Protein AF-A0A9J5ZU95-F1 (afdb_monomer_lite)

Structure (mmCIF, N/CA/C/O backbone):
data_AF-A0A9J5ZU95-F1
#
_entry.id   AF-A0A9J5ZU95-F1
#
loop_
_atom_site.group_PDB
_atom_site.id
_atom_site.type_symbol
_atom_site.label_atom_id
_atom_site.label_alt_id
_atom_site.label_comp_id
_atom_site.label_asym_id
_atom_site.label_entity_id
_atom_site.label_seq_id
_atom_site.pdbx_PDB_ins_code
_atom_site.Cartn_x
_atom_site.Cartn_y
_atom_site.Cartn_z
_atom_site.occupancy
_atom_site.B_iso_or_equiv
_atom_site.auth_seq_id
_atom_site.auth_comp_id
_atom_site.auth_asym_id
_atom_site.auth_atom_id
_atom_site.pdbx_PDB_model_num
ATOM 1 N N . MET A 1 1 ? 24.516 -16.813 -29.831 1.00 36.88 1 MET A N 1
ATOM 2 C CA . MET A 1 1 ? 24.827 -15.812 -28.792 1.00 36.88 1 MET A CA 1
ATOM 3 C C . MET A 1 1 ? 23.522 -15.118 -28.477 1.00 36.88 1 MET A C 1
ATOM 5 O O . MET A 1 1 ? 23.117 -14.248 -29.232 1.00 36.88 1 MET A O 1
ATOM 9 N N . ASP A 1 2 ? 22.827 -15.582 -27.444 1.00 42.56 2 ASP A N 1
ATOM 10 C CA . ASP A 1 2 ? 21.547 -15.016 -27.028 1.00 42.56 2 ASP A CA 1
ATOM 11 C C . ASP A 1 2 ? 21.821 -13.809 -26.135 1.00 42.56 2 ASP A C 1
ATOM 13 O O . ASP A 1 2 ? 22.173 -13.939 -24.960 1.00 42.56 2 ASP A O 1
ATOM 17 N N . THR A 1 3 ? 21.721 -12.614 -26.707 1.00 46.69 3 THR A N 1
ATOM 18 C CA . THR A 1 3 ? 21.679 -11.364 -25.953 1.00 46.69 3 THR A CA 1
ATOM 19 C C . THR A 1 3 ? 20.383 -11.354 -25.149 1.00 46.69 3 THR A C 1
ATOM 21 O O . THR A 1 3 ? 19.334 -10.925 -25.624 1.00 46.69 3 THR A O 1
ATOM 24 N N . LYS A 1 4 ? 20.442 -11.857 -23.910 1.00 53.28 4 LYS A N 1
ATOM 25 C CA . LYS A 1 4 ? 19.414 -11.590 -22.904 1.00 53.28 4 LYS A CA 1
ATOM 26 C C . LYS A 1 4 ? 19.377 -10.078 -22.702 1.00 53.28 4 LYS A C 1
ATOM 28 O O . LYS A 1 4 ? 20.230 -9.522 -22.016 1.00 53.28 4 LYS A O 1
ATOM 33 N N . HIS A 1 5 ? 18.421 -9.407 -23.335 1.00 51.12 5 HIS A N 1
ATOM 34 C CA . HIS A 1 5 ? 18.033 -8.072 -22.916 1.00 51.12 5 HIS A CA 1
ATOM 35 C C . HIS A 1 5 ? 17.565 -8.201 -21.467 1.00 51.12 5 HIS A C 1
ATOM 37 O O . HIS A 1 5 ? 16.480 -8.718 -21.216 1.00 51.12 5 HIS A O 1
ATOM 43 N N . SER A 1 6 ? 18.397 -7.783 -20.512 1.00 57.56 6 SER A N 1
ATOM 44 C CA . SER A 1 6 ? 17.943 -7.521 -19.150 1.00 57.56 6 SER A CA 1
ATOM 45 C C . SER A 1 6 ? 16.963 -6.358 -19.240 1.00 57.56 6 SER A C 1
ATOM 47 O O . SER A 1 6 ? 17.359 -5.193 -19.219 1.00 57.56 6 SER A O 1
ATOM 49 N N . THR A 1 7 ? 15.686 -6.662 -19.449 1.00 63.84 7 THR A N 1
ATOM 50 C CA . THR A 1 7 ? 14.619 -5.680 -19.317 1.00 63.84 7 THR A CA 1
ATOM 51 C C . THR A 1 7 ? 14.641 -5.219 -17.873 1.00 63.84 7 THR A C 1
ATOM 53 O O . THR A 1 7 ? 14.464 -6.019 -16.960 1.00 63.84 7 THR A O 1
ATOM 56 N N . SER A 1 8 ? 14.954 -3.943 -17.662 1.00 74.75 8 SER A N 1
ATOM 57 C CA . SER A 1 8 ? 14.885 -3.344 -16.336 1.00 74.75 8 SER A CA 1
ATOM 58 C C . SER A 1 8 ? 13.466 -3.516 -15.799 1.00 74.75 8 SER A C 1
ATOM 60 O O . SER A 1 8 ? 12.509 -3.176 -16.491 1.00 74.75 8 SER A O 1
ATOM 62 N N . ASN A 1 9 ? 13.333 -4.026 -14.577 1.00 80.75 9 ASN A N 1
ATOM 63 C CA . ASN A 1 9 ? 12.041 -4.208 -13.898 1.0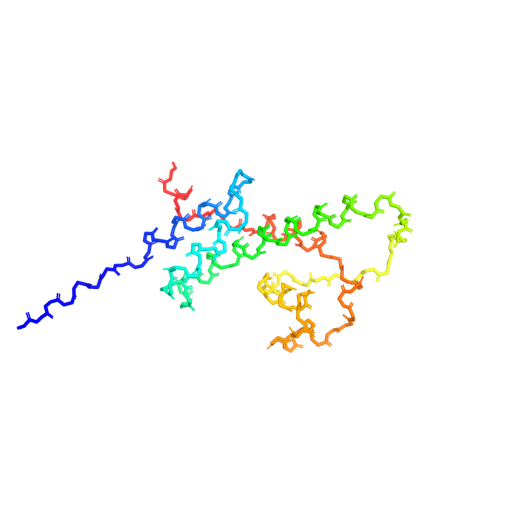0 80.75 9 ASN A CA 1
ATOM 64 C C . ASN A 1 9 ? 11.515 -2.893 -13.305 1.00 80.75 9 ASN A C 1
ATOM 66 O O . ASN A 1 9 ? 10.376 -2.793 -12.852 1.00 80.75 9 ASN A O 1
ATOM 70 N N . LEU A 1 10 ? 12.356 -1.860 -13.351 1.00 87.31 10 LEU A N 1
ATOM 71 C CA . LEU A 1 10 ? 12.118 -0.536 -12.807 1.00 87.31 10 LEU A CA 1
ATOM 72 C C . LEU A 1 10 ? 10.847 0.146 -13.349 1.00 87.31 10 LEU A C 1
ATOM 74 O O . LEU A 1 10 ? 10.121 0.714 -12.537 1.00 87.31 10 LEU A O 1
ATOM 78 N N . PRO A 1 11 ? 10.502 0.066 -14.654 1.00 89.44 11 PRO A N 1
ATOM 79 C CA . PRO A 1 11 ? 9.267 0.662 -15.156 1.00 89.44 11 PRO A CA 1
ATOM 80 C C . PRO A 1 11 ? 8.021 0.078 -14.485 1.00 89.44 11 PRO A C 1
ATOM 82 O O . PRO A 1 11 ? 7.115 0.826 -14.129 1.00 89.44 11 PRO A O 1
ATOM 85 N N . TRP A 1 12 ? 7.982 -1.239 -14.258 1.00 90.56 12 TRP A N 1
ATOM 86 C CA . TRP A 1 12 ? 6.851 -1.881 -13.587 1.00 90.56 12 TRP A CA 1
ATOM 87 C C . TRP A 1 12 ? 6.774 -1.524 -12.106 1.00 90.56 12 TRP A C 1
ATOM 89 O O . TRP A 1 12 ? 5.685 -1.240 -11.610 1.00 90.56 12 TRP A O 1
ATOM 99 N N . ILE A 1 13 ? 7.920 -1.470 -11.422 1.00 91.88 13 ILE A N 1
ATOM 100 C CA . ILE A 1 13 ? 8.006 -1.016 -10.028 1.00 91.88 13 ILE A CA 1
ATOM 101 C C . ILE A 1 13 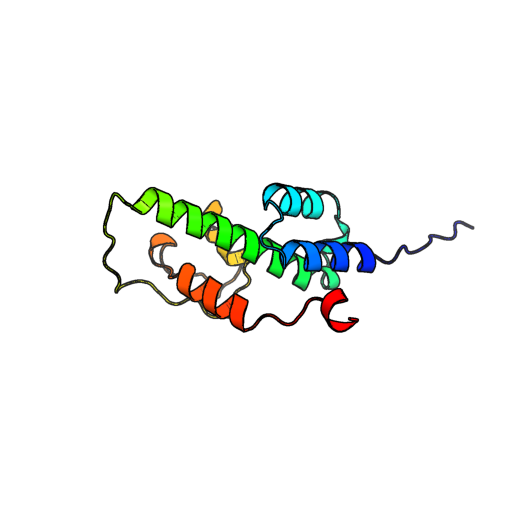? 7.422 0.397 -9.907 1.00 91.88 13 ILE A C 1
ATOM 103 O O . ILE A 1 13 ? 6.526 0.625 -9.101 1.00 91.88 13 ILE A O 1
ATOM 107 N N . TRP A 1 14 ? 7.834 1.323 -10.773 1.00 92.44 14 TRP A N 1
ATOM 108 C CA . TRP A 1 14 ? 7.344 2.703 -10.774 1.00 92.44 14 TRP A CA 1
ATOM 109 C C . TRP A 1 14 ? 5.851 2.829 -11.079 1.00 92.44 14 TRP A C 1
ATOM 111 O O . TRP A 1 14 ? 5.163 3.647 -10.460 1.00 92.44 14 TRP A O 1
ATOM 121 N N . VAL A 1 15 ? 5.341 2.024 -12.016 1.00 92.69 15 VAL A N 1
ATOM 122 C CA . VAL A 1 15 ? 3.904 1.955 -12.308 1.00 92.69 15 VAL A CA 1
ATOM 123 C C . VAL A 1 15 ? 3.145 1.499 -11.065 1.00 92.69 15 VAL A C 1
ATOM 125 O O . VAL A 1 15 ? 2.205 2.177 -10.656 1.00 92.69 15 VAL A O 1
ATOM 128 N N . ILE A 1 16 ? 3.571 0.407 -10.423 1.00 94.75 16 ILE A N 1
ATOM 129 C CA . ILE A 1 16 ? 2.911 -0.120 -9.222 1.00 94.75 16 ILE A CA 1
ATOM 130 C C . ILE A 1 16 ? 2.960 0.892 -8.078 1.00 94.75 16 ILE A C 1
ATOM 132 O O . ILE A 1 16 ? 1.921 1.160 -7.479 1.00 94.75 16 ILE A O 1
ATOM 136 N N . GLU A 1 17 ? 4.124 1.487 -7.796 1.00 94.31 17 GLU A N 1
ATOM 137 C CA . GLU A 1 17 ? 4.258 2.522 -6.765 1.00 94.31 17 GLU A CA 1
ATOM 138 C C . GLU A 1 17 ? 3.260 3.656 -6.997 1.00 94.31 17 GLU A C 1
ATOM 140 O O . GLU A 1 17 ? 2.520 4.041 -6.096 1.00 94.31 17 GLU A O 1
ATOM 145 N N . THR A 1 18 ? 3.210 4.170 -8.226 1.00 94.25 18 THR A N 1
ATOM 146 C CA . THR A 1 18 ? 2.358 5.305 -8.586 1.00 94.25 18 THR A CA 1
ATOM 147 C C . THR A 1 18 ? 0.883 4.959 -8.450 1.00 94.25 18 THR A C 1
ATOM 149 O O . THR A 1 18 ? 0.142 5.705 -7.809 1.00 94.25 18 THR A O 1
ATOM 152 N N . LEU A 1 19 ? 0.457 3.808 -8.975 1.00 95.12 19 LEU A N 1
ATOM 153 C CA . LEU A 1 19 ? -0.923 3.344 -8.843 1.00 95.12 19 LEU A CA 1
ATOM 154 C C . LEU A 1 19 ? -1.303 3.146 -7.373 1.00 95.12 19 LEU A C 1
ATOM 156 O O . LEU A 1 19 ? -2.381 3.564 -6.963 1.00 95.12 19 LEU A O 1
ATOM 160 N N . ALA A 1 20 ? -0.396 2.599 -6.562 1.00 94.88 20 ALA A N 1
ATOM 161 C CA . ALA A 1 20 ? -0.602 2.430 -5.129 1.00 94.88 20 ALA A CA 1
ATOM 162 C C . ALA A 1 20 ? -0.628 3.761 -4.353 1.00 94.88 20 ALA A C 1
ATOM 164 O O . ALA A 1 20 ? -1.142 3.812 -3.240 1.00 94.88 20 ALA A O 1
ATOM 165 N N . THR A 1 21 ? -0.127 4.873 -4.901 1.00 92.44 21 THR A N 1
ATOM 166 C CA . THR A 1 21 ? -0.354 6.186 -4.273 1.00 92.44 21 THR A CA 1
ATOM 167 C C . THR A 1 21 ? -1.745 6.756 -4.534 1.00 92.44 21 THR A C 1
ATOM 169 O O . THR A 1 21 ? -2.170 7.621 -3.766 1.00 92.44 21 THR A O 1
ATOM 172 N N . SER A 1 22 ? -2.453 6.273 -5.560 1.00 90.56 22 SER A N 1
ATOM 173 C CA . SER A 1 22 ? -3.778 6.760 -5.934 1.00 90.56 22 SER A CA 1
ATOM 174 C C . SER A 1 22 ? -4.885 6.070 -5.138 1.00 90.56 22 SER A C 1
ATOM 176 O O . SER A 1 22 ? -4.894 4.852 -4.947 1.00 90.56 22 SER A O 1
ATOM 178 N N . THR A 1 23 ? -5.862 6.860 -4.699 1.00 88.38 23 THR A N 1
ATOM 179 C CA . THR A 1 23 ? -7.072 6.354 -4.041 1.00 88.38 23 THR A CA 1
ATOM 180 C C . THR A 1 23 ? -8.124 5.855 -5.029 1.00 88.38 23 THR A C 1
ATOM 182 O O . THR A 1 23 ? -9.049 5.166 -4.616 1.00 88.38 23 THR A O 1
ATOM 185 N N . GLU A 1 24 ? -7.994 6.196 -6.314 1.00 91.19 24 GLU A N 1
ATOM 186 C CA . GLU A 1 24 ? -8.950 5.841 -7.375 1.00 91.19 24 GLU A CA 1
ATOM 187 C C . GLU A 1 24 ? -8.761 4.411 -7.890 1.00 91.19 24 GLU A C 1
ATOM 189 O O . GLU A 1 24 ? -9.643 3.856 -8.543 1.00 91.19 24 GLU A O 1
ATOM 194 N N . ILE A 1 25 ? -7.600 3.815 -7.615 1.00 93.62 25 ILE A N 1
ATOM 195 C CA . ILE A 1 25 ? -7.264 2.476 -8.077 1.00 93.62 25 ILE A CA 1
ATOM 196 C C . ILE A 1 25 ? -7.771 1.443 -7.075 1.00 93.62 25 ILE A C 1
ATOM 198 O O . ILE A 1 25 ? -7.465 1.508 -5.879 1.00 93.62 25 ILE A O 1
ATOM 202 N N . ASP A 1 26 ? -8.525 0.478 -7.597 1.00 93.56 26 ASP A N 1
ATOM 203 C CA . ASP A 1 26 ? -9.029 -0.652 -6.830 1.00 93.56 26 ASP A CA 1
ATOM 204 C C . ASP A 1 26 ? -7.884 -1.556 -6.346 1.00 93.56 26 ASP A C 1
ATOM 206 O O . ASP A 1 26 ? -6.919 -1.837 -7.067 1.00 93.56 26 ASP A O 1
ATOM 210 N N . THR A 1 27 ? -7.984 -2.026 -5.104 1.00 94.31 27 THR A N 1
ATOM 211 C CA . THR A 1 27 ? -6.931 -2.836 -4.487 1.00 94.31 27 THR A CA 1
ATOM 212 C C . THR A 1 27 ? -6.819 -4.230 -5.096 1.00 94.31 27 THR A C 1
ATOM 214 O O . THR A 1 27 ? -5.716 -4.776 -5.114 1.00 94.31 27 THR A O 1
ATOM 217 N N . SER A 1 28 ? -7.887 -4.792 -5.672 1.00 94.25 28 SER A N 1
ATOM 218 C CA . SER A 1 28 ? -7.822 -6.063 -6.399 1.00 94.25 28 SER A CA 1
ATOM 219 C C . SER A 1 28 ? -6.933 -5.940 -7.635 1.00 94.25 28 SER A C 1
ATOM 221 O O . SER A 1 28 ? -6.126 -6.832 -7.898 1.00 94.25 28 SER A O 1
ATOM 223 N N . LEU A 1 29 ? -7.014 -4.812 -8.351 1.00 95.38 29 LEU A N 1
ATOM 224 C CA . LEU A 1 29 ? -6.158 -4.540 -9.505 1.00 95.38 29 LEU A CA 1
ATOM 225 C C . LEU A 1 29 ? -4.686 -4.432 -9.091 1.00 95.38 29 LEU A C 1
ATOM 227 O O . LEU A 1 29 ? -3.822 -4.995 -9.763 1.00 95.38 29 LEU A O 1
ATOM 231 N N . LEU A 1 30 ? -4.393 -3.751 -7.977 1.00 94.81 30 LEU A N 1
ATOM 232 C CA . LEU A 1 30 ? -3.030 -3.665 -7.439 1.00 94.81 30 LEU A CA 1
ATOM 233 C C . LEU A 1 30 ? -2.484 -5.052 -7.076 1.00 94.81 30 LEU A C 1
ATOM 235 O O . LEU A 1 30 ? -1.360 -5.386 -7.447 1.00 94.81 30 LEU A O 1
ATOM 239 N N . ILE A 1 31 ? -3.285 -5.880 -6.400 1.00 92.88 31 ILE A N 1
ATOM 240 C CA . ILE A 1 31 ? -2.909 -7.252 -6.030 1.00 92.88 31 ILE A CA 1
ATOM 241 C C . ILE A 1 31 ? -2.641 -8.102 -7.279 1.00 92.88 31 ILE A C 1
ATOM 243 O O . ILE A 1 31 ? -1.649 -8.832 -7.330 1.00 92.88 31 ILE A O 1
ATOM 247 N N . ASP A 1 32 ? -3.498 -8.015 -8.296 1.00 93.81 32 ASP A N 1
ATOM 248 C CA . ASP A 1 32 ? -3.322 -8.759 -9.544 1.00 93.81 32 ASP A CA 1
ATOM 249 C C . ASP A 1 32 ? -2.075 -8.314 -10.308 1.00 93.81 32 ASP A C 1
ATOM 251 O O . ASP A 1 32 ? -1.364 -9.152 -10.869 1.00 93.81 32 ASP A O 1
ATOM 255 N N . LEU A 1 33 ? -1.767 -7.016 -10.296 1.00 92.50 33 LEU A N 1
ATOM 256 C CA . LEU A 1 33 ? -0.558 -6.481 -10.910 1.00 92.50 33 LEU A CA 1
ATOM 257 C C . LEU A 1 33 ? 0.702 -6.979 -10.192 1.00 92.50 33 LEU A C 1
ATOM 259 O O . LEU A 1 33 ? 1.657 -7.389 -10.852 1.00 92.50 33 LEU A O 1
ATOM 263 N N . VAL A 1 34 ? 0.676 -7.029 -8.857 1.00 91.19 34 VAL A N 1
ATOM 264 C CA . VAL A 1 34 ? 1.761 -7.602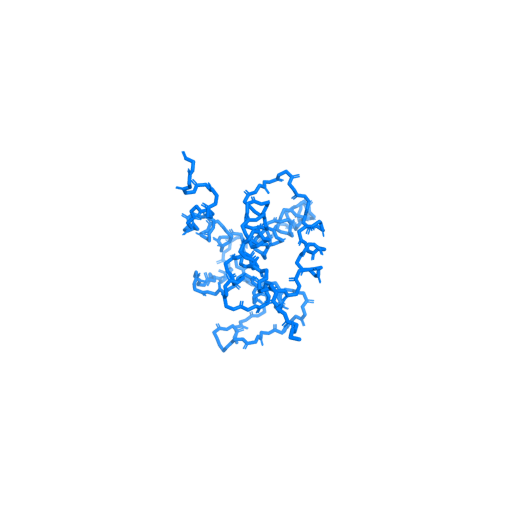 -8.048 1.00 91.19 34 VAL A CA 1
ATOM 265 C C . VAL A 1 34 ? 1.976 -9.077 -8.391 1.00 91.19 34 VAL A C 1
ATOM 267 O O . VAL A 1 34 ? 3.101 -9.489 -8.660 1.00 91.19 34 VAL A O 1
ATOM 270 N N . LYS A 1 35 ? 0.902 -9.871 -8.471 1.00 89.69 35 LYS A N 1
ATOM 271 C CA . LYS A 1 35 ? 0.976 -11.303 -8.823 1.00 89.69 35 LYS A CA 1
ATOM 272 C C . LYS A 1 35 ? 1.525 -11.553 -10.227 1.00 89.69 35 LYS A C 1
ATOM 274 O O . LYS A 1 35 ? 2.171 -12.571 -10.458 1.00 89.69 35 LYS A O 1
ATOM 279 N N . ARG A 1 36 ? 1.225 -10.661 -11.173 1.00 89.38 36 ARG A N 1
ATOM 280 C CA . ARG A 1 36 ? 1.652 -10.768 -12.578 1.00 89.38 36 ARG A CA 1
ATOM 281 C C . ARG A 1 36 ? 3.057 -10.234 -12.834 1.00 89.38 36 ARG A C 1
ATOM 283 O O . ARG A 1 36 ? 3.572 -10.462 -13.922 1.00 89.38 36 ARG A O 1
ATOM 290 N N . THR A 1 37 ? 3.652 -9.559 -11.855 1.00 87.44 37 THR A N 1
ATOM 291 C CA . THR A 1 37 ? 4.981 -8.955 -11.964 1.00 87.44 37 THR A CA 1
ATOM 292 C C . THR A 1 37 ? 5.911 -9.622 -10.948 1.00 87.44 37 THR A C 1
ATOM 294 O O . THR A 1 37 ? 6.225 -9.016 -9.923 1.00 87.44 37 THR A O 1
ATOM 297 N N . PRO A 1 38 ? 6.324 -10.888 -11.160 1.00 75.44 38 PRO A N 1
ATOM 298 C CA . PRO A 1 38 ? 7.180 -11.609 -10.211 1.00 75.44 38 PRO A CA 1
ATOM 299 C C . PRO A 1 38 ? 8.477 -10.857 -9.891 1.00 75.44 38 PRO A C 1
ATOM 301 O O . PRO A 1 38 ? 9.050 -11.018 -8.820 1.00 75.44 38 PRO A O 1
ATOM 304 N N . GLU A 1 39 ? 8.915 -9.985 -10.790 1.00 76.38 39 GLU A N 1
ATOM 305 C CA . GLU A 1 39 ? 10.111 -9.171 -10.672 1.00 76.38 39 GLU A CA 1
ATOM 306 C C . GLU A 1 39 ? 10.083 -8.174 -9.514 1.00 76.38 39 GLU A C 1
ATOM 308 O O . GLU A 1 39 ? 11.138 -7.712 -9.092 1.00 76.38 39 GLU A O 1
ATOM 313 N N . ILE A 1 40 ? 8.907 -7.857 -8.967 1.00 81.88 40 ILE A N 1
ATOM 314 C CA . ILE A 1 40 ? 8.816 -6.983 -7.797 1.00 81.88 40 ILE A CA 1
ATOM 315 C C . ILE A 1 40 ? 9.026 -7.730 -6.490 1.00 81.88 40 ILE A C 1
ATOM 317 O O . ILE A 1 40 ? 8.894 -7.095 -5.453 1.00 81.88 40 ILE A O 1
ATOM 321 N N . SER A 1 41 ? 9.276 -9.045 -6.484 1.00 81.44 41 SER A N 1
ATOM 322 C CA . SER A 1 41 ? 9.519 -9.801 -5.246 1.00 81.44 41 SER A CA 1
ATOM 323 C C . SER A 1 41 ? 10.900 -9.536 -4.644 1.00 81.44 41 SER A C 1
ATOM 325 O O . SER A 1 41 ? 11.156 -9.913 -3.503 1.00 81.44 41 SER A O 1
ATOM 327 N N . ASP A 1 42 ? 11.803 -8.923 -5.409 1.00 84.69 42 ASP A N 1
ATOM 328 C CA . ASP A 1 42 ? 13.159 -8.609 -4.977 1.00 84.69 42 ASP A CA 1
ATOM 329 C C . ASP A 1 42 ? 13.213 -7.414 -4.004 1.00 84.69 42 ASP A C 1
ATOM 331 O O . ASP A 1 42 ? 12.196 -6.861 -3.566 1.00 84.69 42 ASP A O 1
ATOM 335 N N . GLU A 1 43 ? 14.428 -7.022 -3.626 1.00 86.38 43 GLU A N 1
ATOM 336 C CA . GLU A 1 43 ? 14.648 -5.869 -2.753 1.00 86.38 43 GLU A CA 1
ATOM 337 C C . GLU A 1 43 ? 14.204 -4.552 -3.398 1.00 86.38 43 GLU A C 1
ATOM 339 O O . GLU A 1 43 ? 13.691 -3.669 -2.713 1.00 86.38 43 GLU A O 1
ATOM 344 N N . MET A 1 44 ? 14.358 -4.432 -4.719 1.00 85.56 44 MET A N 1
ATOM 345 C CA . MET A 1 44 ? 14.024 -3.223 -5.468 1.00 85.56 44 MET A CA 1
ATOM 346 C C . MET A 1 44 ? 12.515 -2.962 -5.441 1.00 85.56 44 MET A C 1
ATOM 348 O O . MET A 1 44 ? 12.080 -1.823 -5.293 1.00 85.56 44 MET A O 1
ATOM 352 N N . GLY A 1 45 ? 11.705 -4.019 -5.523 1.00 90.12 45 GLY A N 1
ATOM 353 C CA . GLY A 1 45 ? 10.250 -3.934 -5.442 1.00 90.12 45 GLY A CA 1
ATOM 354 C C . GLY A 1 45 ? 9.693 -3.768 -4.025 1.00 90.12 45 GLY A C 1
ATOM 355 O O . GLY A 1 45 ? 8.480 -3.609 -3.877 1.00 90.12 45 GLY A O 1
ATOM 356 N N . ARG A 1 46 ? 10.528 -3.784 -2.972 1.00 91.38 46 ARG A N 1
ATOM 357 C CA . ARG A 1 46 ? 10.059 -3.720 -1.574 1.00 91.38 46 ARG A CA 1
ATOM 358 C C . ARG A 1 46 ? 9.191 -2.491 -1.316 1.00 91.38 46 ARG A C 1
ATOM 360 O O . ARG A 1 46 ? 8.148 -2.611 -0.679 1.00 91.38 46 ARG A O 1
ATOM 367 N N . TYR A 1 47 ? 9.593 -1.326 -1.822 1.00 92.50 47 TYR A N 1
ATOM 368 C CA . TYR A 1 47 ? 8.833 -0.093 -1.615 1.00 92.50 47 TYR A CA 1
ATOM 369 C C . TYR A 1 47 ? 7.457 -0.139 -2.295 1.00 92.50 47 TYR A C 1
ATOM 371 O O . TYR A 1 47 ? 6.450 0.229 -1.691 1.00 92.50 47 TYR A O 1
ATOM 379 N N . ALA A 1 48 ? 7.386 -0.686 -3.510 1.00 94.25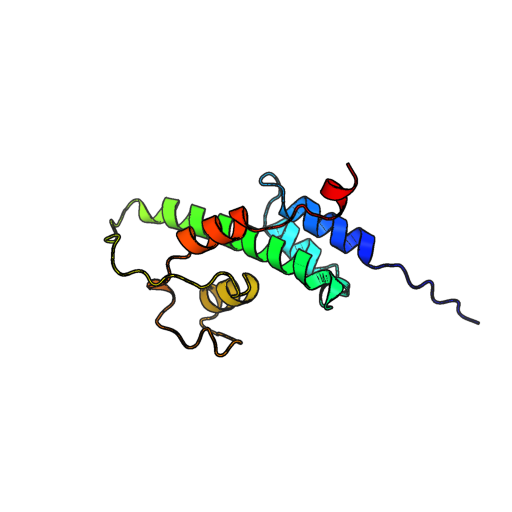 48 ALA A N 1
ATOM 380 C CA . ALA A 1 48 ? 6.126 -0.895 -4.214 1.00 94.25 48 ALA A CA 1
ATOM 381 C C . ALA A 1 48 ? 5.192 -1.847 -3.445 1.00 94.25 48 ALA A C 1
ATOM 383 O O . ALA A 1 48 ? 4.008 -1.547 -3.281 1.00 94.25 48 ALA A O 1
ATOM 384 N N . ARG A 1 49 ? 5.721 -2.960 -2.911 1.00 93.88 49 ARG A N 1
ATOM 385 C CA . ARG A 1 49 ? 4.944 -3.899 -2.080 1.00 93.88 49 ARG A CA 1
ATOM 386 C C . ARG A 1 49 ? 4.450 -3.260 -0.784 1.00 93.88 49 ARG A C 1
ATOM 388 O O . ARG A 1 49 ? 3.313 -3.510 -0.389 1.00 93.88 49 ARG A O 1
ATOM 395 N N . GLU A 1 50 ? 5.264 -2.414 -0.155 1.00 94.88 50 GLU A N 1
ATOM 396 C CA . GLU A 1 50 ? 4.877 -1.656 1.040 1.00 94.88 50 GLU A CA 1
ATOM 397 C C . GLU A 1 50 ? 3.695 -0.719 0.739 1.00 94.88 50 GLU A C 1
ATOM 399 O O . GLU A 1 50 ? 2.711 -0.724 1.477 1.00 94.88 50 GLU A O 1
ATOM 404 N N . LEU A 1 51 ? 3.742 0.026 -0.374 1.00 95.25 51 LEU A N 1
ATOM 405 C CA . LEU A 1 51 ? 2.652 0.916 -0.791 1.00 95.25 51 LEU A CA 1
ATOM 406 C C . LEU A 1 51 ? 1.363 0.156 -1.122 1.00 95.25 51 LEU A C 1
ATOM 408 O O . LEU A 1 51 ? 0.286 0.559 -0.681 1.00 95.25 51 LEU A O 1
ATOM 412 N N . VAL A 1 52 ? 1.459 -0.949 -1.870 1.00 95.62 52 VAL A N 1
ATOM 413 C CA . VAL A 1 52 ? 0.292 -1.790 -2.184 1.00 95.62 52 VAL A CA 1
ATOM 414 C C . VAL A 1 52 ? -0.313 -2.357 -0.903 1.00 95.62 52 VAL A C 1
ATOM 416 O O . VAL A 1 52 ? -1.524 -2.287 -0.712 1.00 95.62 52 VAL A O 1
ATOM 419 N N . SER A 1 53 ? 0.524 -2.858 0.004 1.00 95.12 53 SER A N 1
ATOM 420 C CA . SER A 1 53 ? 0.069 -3.403 1.283 1.00 95.12 53 SER A CA 1
ATOM 421 C C . SER A 1 53 ? -0.630 -2.340 2.133 1.00 95.12 53 SER A C 1
ATOM 423 O O . SER A 1 53 ? -1.690 -2.604 2.698 1.00 95.12 53 SER A O 1
ATOM 425 N N . LEU A 1 54 ? -0.098 -1.113 2.173 1.00 95.31 54 LEU A N 1
ATOM 426 C CA . LEU A 1 54 ? -0.752 -0.001 2.860 1.00 95.31 54 LEU A CA 1
ATOM 427 C C . LEU A 1 54 ? -2.128 0.316 2.256 1.00 95.31 54 LEU A C 1
ATOM 429 O O . LEU A 1 54 ? -3.084 0.494 3.006 1.00 95.31 54 LEU A O 1
ATOM 433 N N . ARG A 1 55 ? -2.263 0.332 0.923 1.00 95.38 55 ARG A N 1
ATOM 434 C CA . ARG A 1 55 ? -3.569 0.542 0.268 1.00 95.38 55 ARG A CA 1
ATOM 435 C C . ARG A 1 55 ? -4.579 -0.539 0.624 1.00 95.38 55 ARG A C 1
ATOM 437 O O . ARG A 1 55 ? -5.741 -0.228 0.867 1.00 95.38 55 ARG A O 1
ATOM 444 N N . VAL A 1 56 ? -4.150 -1.798 0.681 1.00 94.56 56 VAL A N 1
ATOM 445 C CA . VAL A 1 56 ? -5.025 -2.901 1.099 1.00 94.56 56 VAL A CA 1
ATOM 446 C C . VAL A 1 56 ? -5.469 -2.713 2.554 1.00 94.56 56 VAL A C 1
ATOM 448 O O . VAL A 1 56 ? -6.657 -2.847 2.836 1.00 94.56 56 VAL A O 1
ATOM 451 N N . LEU A 1 57 ? -4.561 -2.330 3.462 1.00 92.81 57 LEU A N 1
ATOM 452 C CA . LEU A 1 57 ? -4.905 -2.016 4.858 1.00 92.81 57 LEU A CA 1
ATOM 453 C C . LEU A 1 57 ? -5.915 -0.866 4.965 1.00 92.81 57 LEU A C 1
ATOM 455 O O . LEU A 1 57 ? -6.872 -0.964 5.730 1.00 92.81 57 LEU A O 1
ATOM 459 N N . GLU A 1 58 ? -5.735 0.201 4.184 1.00 92.44 58 GLU A N 1
ATOM 460 C CA . GLU A 1 58 ? -6.674 1.327 4.118 1.00 92.44 58 GLU A CA 1
ATOM 461 C C . GLU A 1 58 ? -8.078 0.866 3.702 1.00 92.44 58 GLU A C 1
ATOM 463 O O . GLU A 1 58 ? -9.059 1.225 4.353 1.00 92.44 58 GLU A O 1
ATOM 468 N N . THR A 1 59 ? -8.188 0.030 2.665 1.00 91.00 59 THR A N 1
ATOM 469 C CA . THR A 1 59 ? -9.481 -0.515 2.220 1.00 91.00 59 THR A CA 1
ATOM 470 C C . THR A 1 59 ? -10.131 -1.400 3.284 1.00 91.00 59 THR A C 1
ATOM 472 O O . THR A 1 59 ? -11.324 -1.247 3.550 1.00 91.00 59 THR A O 1
ATOM 475 N N . LEU A 1 60 ? -9.363 -2.288 3.925 1.00 86.56 60 LEU A N 1
ATOM 476 C CA . LEU A 1 60 ? -9.877 -3.163 4.985 1.00 86.56 60 LEU A CA 1
ATOM 477 C C . LEU A 1 60 ? -10.363 -2.361 6.199 1.00 86.56 60 LEU A C 1
ATOM 479 O O . LEU A 1 60 ? -11.435 -2.646 6.728 1.00 86.56 60 LEU A O 1
ATOM 483 N N . SER A 1 61 ? -9.624 -1.322 6.600 1.00 82.00 61 SER A N 1
ATOM 484 C CA . SER A 1 61 ? -9.991 -0.466 7.734 1.00 82.00 61 SER A CA 1
ATOM 485 C C . SER A 1 61 ? -11.276 0.328 7.471 1.00 82.00 61 SER A C 1
ATOM 487 O O . SER A 1 61 ? -12.136 0.415 8.347 1.00 82.00 61 SER A O 1
ATOM 489 N N . VAL A 1 62 ? -11.467 0.853 6.254 1.00 78.25 62 VAL A N 1
ATOM 490 C CA . VAL A 1 62 ? -12.727 1.517 5.868 1.00 78.25 62 VAL A CA 1
ATOM 491 C C . VAL A 1 62 ? -13.902 0.538 5.919 1.00 78.25 62 VAL A C 1
ATOM 493 O O . VAL A 1 62 ? -14.979 0.889 6.408 1.00 78.25 62 VAL A O 1
ATOM 496 N N . GLN A 1 63 ? -13.701 -0.698 5.457 1.00 70.94 63 GLN A N 1
ATOM 497 C CA . GLN A 1 63 ? -14.734 -1.728 5.496 1.00 70.94 63 GLN A CA 1
ATOM 498 C C . GLN A 1 63 ? -15.092 -2.124 6.937 1.00 70.94 63 GLN A C 1
ATOM 500 O O . GLN A 1 63 ? -16.275 -2.247 7.258 1.00 70.94 63 GLN A O 1
ATOM 505 N N . GLU A 1 64 ? -14.104 -2.242 7.824 1.00 68.62 64 GLU A N 1
ATOM 506 C CA . GLU A 1 64 ? -14.316 -2.508 9.250 1.00 68.62 64 GLU A CA 1
ATOM 507 C C . GLU A 1 64 ? -15.140 -1.397 9.917 1.00 68.62 64 GLU A C 1
ATOM 509 O O . GLU A 1 64 ? -16.139 -1.697 10.565 1.00 68.62 64 GLU A O 1
ATOM 514 N N . ILE A 1 65 ? -14.814 -0.121 9.674 1.00 60.66 65 ILE A N 1
ATOM 515 C CA . ILE A 1 65 ? -15.586 1.027 10.188 1.00 60.66 65 ILE A CA 1
ATOM 516 C C . ILE A 1 65 ? -17.028 1.002 9.660 1.00 60.66 65 ILE A C 1
ATOM 518 O O . ILE A 1 65 ? -17.970 1.236 10.415 1.00 60.66 65 ILE A O 1
ATOM 522 N N . SER A 1 66 ? -17.223 0.684 8.375 1.00 60.44 66 SER A N 1
ATOM 523 C CA . SER A 1 66 ? -18.565 0.611 7.784 1.00 60.44 66 SER A CA 1
ATOM 524 C C . SER A 1 66 ? -19.434 -0.491 8.409 1.00 60.44 66 SER A C 1
ATOM 526 O O . SER A 1 66 ? -20.638 -0.293 8.590 1.00 60.44 66 SER A O 1
ATOM 528 N N . ASN A 1 67 ? -18.813 -1.607 8.809 1.00 57.53 67 ASN A N 1
ATOM 529 C CA . ASN A 1 67 ? -19.469 -2.753 9.440 1.00 57.53 67 ASN A CA 1
ATOM 530 C C . ASN A 1 67 ? -19.654 -2.575 10.960 1.00 57.53 67 ASN A C 1
ATOM 532 O O . ASN A 1 67 ? -20.617 -3.094 11.526 1.00 57.53 67 ASN A O 1
ATOM 536 N N . ALA A 1 68 ? -18.758 -1.830 11.616 1.00 57.09 68 ALA A N 1
ATOM 537 C CA . ALA A 1 68 ? -18.741 -1.579 13.059 1.00 57.09 68 ALA A CA 1
ATOM 538 C C . ALA A 1 68 ? -19.758 -0.527 13.529 1.00 57.09 68 ALA A C 1
ATOM 540 O O . ALA A 1 68 ? -19.903 -0.318 14.731 1.00 57.09 68 ALA A O 1
ATOM 541 N N . ASN A 1 69 ? -20.536 0.078 12.623 1.00 51.75 69 ASN A N 1
ATOM 542 C CA . ASN A 1 69 ? -21.652 0.974 12.965 1.00 51.75 69 ASN A CA 1
ATOM 543 C C . ASN A 1 69 ? -22.733 0.336 13.874 1.00 51.75 69 ASN A C 1
ATOM 545 O O . ASN A 1 69 ? -23.689 1.015 14.240 1.00 51.75 69 ASN A O 1
ATOM 549 N N . ASN A 1 70 ? -22.587 -0.939 14.253 1.00 50.25 70 ASN A N 1
ATOM 550 C CA . ASN A 1 70 ? -23.473 -1.654 15.168 1.00 50.25 70 ASN A CA 1
ATOM 551 C C . ASN A 1 70 ? -22.860 -1.980 16.542 1.00 50.25 70 ASN A C 1
ATOM 553 O O . ASN A 1 70 ? -23.616 -2.389 17.416 1.00 50.25 70 ASN A O 1
ATOM 557 N N . ASP A 1 71 ? -21.552 -1.798 16.768 1.00 45.34 71 ASP A N 1
ATOM 558 C CA . ASP A 1 71 ? -20.943 -2.106 18.070 1.00 45.34 71 ASP A CA 1
ATOM 559 C C . ASP A 1 71 ? -19.862 -1.084 18.439 1.00 45.34 71 ASP A C 1
ATOM 561 O O . ASP A 1 71 ? -18.776 -1.016 17.857 1.00 45.34 71 ASP A O 1
ATOM 565 N N . ALA A 1 72 ? -20.183 -0.248 19.426 1.00 46.16 72 ALA A N 1
ATOM 566 C CA . ALA A 1 72 ? -19.295 0.777 19.949 1.00 46.16 72 ALA A CA 1
ATOM 567 C C . ALA A 1 72 ? -18.156 0.129 20.755 1.00 46.16 72 ALA A C 1
ATOM 569 O O . ALA A 1 72 ? -18.241 -0.020 21.973 1.00 46.16 72 ALA A O 1
ATOM 570 N N . SER A 1 73 ? -17.071 -0.254 20.080 1.00 50.78 73 SER A N 1
ATOM 571 C CA . SER A 1 73 ? -15.840 -0.656 20.761 1.00 50.78 73 SER A CA 1
ATOM 572 C C . SER A 1 73 ? -15.232 0.550 21.479 1.00 50.78 73 SER A C 1
ATOM 574 O O . SER A 1 73 ? -14.969 1.586 20.867 1.00 50.78 73 SER A O 1
ATOM 576 N N . VAL A 1 74 ? -14.973 0.397 22.779 1.00 50.00 74 VAL A N 1
ATOM 577 C CA . VAL A 1 74 ? -14.350 1.418 23.633 1.00 50.00 74 VAL A CA 1
ATOM 578 C C . VAL A 1 74 ? -12.983 1.826 23.054 1.00 50.00 74 VAL A C 1
ATOM 580 O O . VAL A 1 74 ? -12.111 0.968 22.890 1.00 50.00 74 VAL A O 1
ATOM 583 N N . PRO A 1 75 ? -12.758 3.115 22.743 1.00 50.16 75 PRO A N 1
ATOM 584 C CA . PRO A 1 75 ? -11.454 3.609 22.328 1.00 50.16 75 PRO A CA 1
ATOM 585 C C . PRO A 1 75 ? -10.581 3.790 23.576 1.00 50.16 75 PRO A C 1
ATOM 587 O O . PRO A 1 75 ? -10.765 4.746 24.326 1.00 50.16 75 PRO A O 1
ATOM 590 N N . GLY A 1 76 ? -9.662 2.857 23.842 1.00 54.94 76 GLY A N 1
ATOM 591 C CA . GLY A 1 76 ? -8.754 2.988 24.990 1.00 54.94 76 GLY A CA 1
ATOM 592 C C . GLY A 1 76 ? -7.674 1.916 25.151 1.00 54.94 76 GLY A C 1
ATOM 593 O O . GLY A 1 76 ? -6.574 2.259 25.561 1.00 54.94 76 GLY A O 1
ATOM 594 N N . ASP A 1 77 ? -7.940 0.662 24.771 1.00 66.25 77 ASP A N 1
ATOM 595 C CA . ASP A 1 77 ? -7.032 -0.474 25.056 1.00 66.25 77 ASP A CA 1
ATOM 596 C C . ASP A 1 77 ? -6.257 -0.995 23.833 1.00 66.25 77 ASP A C 1
ATOM 598 O O . ASP A 1 77 ? -5.638 -2.063 23.880 1.00 66.25 77 ASP A O 1
ATOM 602 N N . LYS A 1 78 ? -6.292 -0.263 22.712 1.00 75.50 78 LYS A N 1
ATOM 603 C CA . LYS A 1 78 ? -5.592 -0.691 21.499 1.00 75.50 78 LYS A CA 1
ATOM 604 C C . LYS A 1 78 ? -4.097 -0.379 21.575 1.00 75.50 78 LYS A C 1
ATOM 606 O O . LYS A 1 78 ? -3.676 0.682 22.024 1.00 75.50 78 LYS A O 1
ATOM 611 N N . ILE A 1 79 ? -3.296 -1.324 21.109 1.00 78.31 79 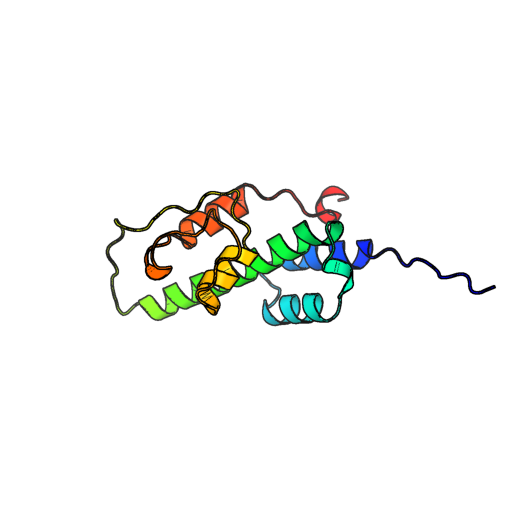ILE A N 1
ATOM 612 C CA . ILE A 1 79 ? -1.841 -1.302 21.115 1.00 78.31 79 ILE A CA 1
ATOM 613 C C . ILE A 1 79 ? -1.346 -0.618 19.852 1.00 78.31 79 ILE A C 1
ATOM 615 O O . ILE A 1 79 ? -1.759 -0.941 18.735 1.00 78.31 79 ILE A O 1
ATOM 619 N N . GLU A 1 80 ? -0.441 0.333 20.050 1.00 81.62 80 GLU A N 1
ATOM 620 C CA . GLU A 1 80 ? 0.189 1.072 18.970 1.00 81.62 80 GLU A CA 1
ATOM 621 C C . GLU A 1 80 ? 1.232 0.205 18.254 1.00 81.62 80 GLU A C 1
ATOM 623 O O . GLU A 1 80 ? 2.158 -0.319 18.874 1.00 81.62 80 GLU A O 1
ATOM 628 N N . LEU A 1 81 ? 1.093 0.083 16.934 1.00 83.31 81 LEU A N 1
ATOM 629 C CA . LEU A 1 81 ? 2.091 -0.551 16.076 1.00 83.31 81 LEU A CA 1
ATOM 630 C C . LEU A 1 81 ? 3.221 0.431 15.755 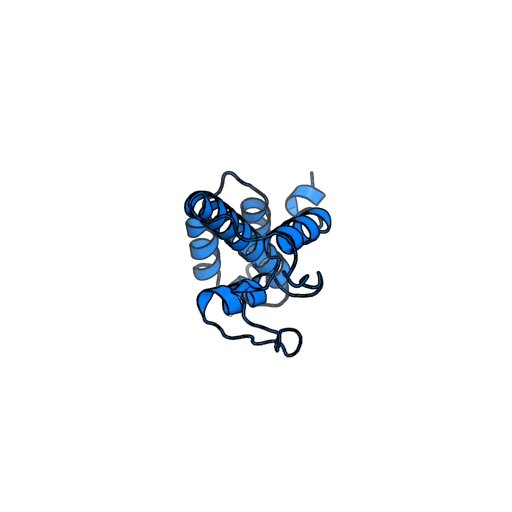1.00 83.31 81 LEU A C 1
ATOM 632 O O . LEU A 1 81 ? 2.980 1.582 15.374 1.00 83.31 81 LEU A O 1
ATOM 636 N N . ASP A 1 82 ? 4.458 -0.053 15.844 1.00 82.94 82 ASP A N 1
ATOM 637 C CA . ASP A 1 82 ? 5.628 0.728 15.457 1.00 82.94 82 ASP A CA 1
ATOM 638 C C . ASP A 1 82 ? 5.676 0.965 13.938 1.00 82.94 82 ASP A C 1
ATOM 640 O O . ASP A 1 82 ? 5.311 0.115 13.126 1.00 82.94 82 ASP A O 1
ATOM 644 N N . ARG A 1 83 ? 6.190 2.129 13.529 1.00 79.50 83 ARG A N 1
ATOM 645 C CA . ARG A 1 83 ? 6.254 2.517 12.111 1.00 79.50 83 ARG A CA 1
ATOM 646 C C . ARG A 1 83 ? 7.265 1.701 11.302 1.00 79.50 83 ARG A C 1
ATOM 648 O O . ARG A 1 83 ? 7.176 1.713 10.074 1.00 79.50 83 ARG A O 1
ATOM 655 N N . SER A 1 84 ? 8.228 1.034 11.946 1.00 85.06 84 SER A N 1
ATOM 656 C CA . SER A 1 84 ? 9.198 0.170 11.260 1.00 85.06 84 SER A CA 1
ATOM 657 C C . SER A 1 84 ? 8.600 -1.158 10.806 1.00 85.06 84 SER A C 1
ATOM 659 O O . SER A 1 84 ? 9.176 -1.796 9.931 1.00 85.06 84 SER A O 1
ATOM 661 N N . VAL A 1 85 ? 7.441 -1.549 11.345 1.00 87.56 85 VAL A N 1
ATOM 662 C CA . VAL A 1 85 ? 6.721 -2.756 10.926 1.00 87.56 85 VAL A CA 1
ATOM 663 C C . VAL A 1 85 ? 6.267 -2.606 9.475 1.00 87.56 85 VAL A C 1
ATOM 665 O O . VAL A 1 85 ? 5.721 -1.564 9.099 1.00 87.56 85 VAL A O 1
ATOM 668 N N . HIS A 1 86 ? 6.489 -3.625 8.645 1.00 90.06 86 HIS A N 1
ATOM 669 C CA . HIS A 1 86 ? 6.045 -3.605 7.254 1.00 90.06 86 HIS A CA 1
ATOM 670 C C . HIS A 1 86 ? 4.538 -3.810 7.142 1.00 90.06 86 HIS A C 1
ATOM 672 O O . HIS A 1 86 ? 3.940 -4.618 7.852 1.00 90.06 86 HIS A O 1
ATOM 678 N N . CYS A 1 87 ? 3.917 -3.107 6.196 1.00 92.62 87 CYS A N 1
ATOM 679 C CA . CYS A 1 87 ? 2.480 -3.236 5.963 1.00 92.62 87 CYS A CA 1
ATOM 680 C C . CYS A 1 87 ? 2.104 -4.662 5.524 1.00 92.62 87 CYS A C 1
ATOM 682 O O . CYS A 1 87 ? 1.032 -5.154 5.873 1.00 92.62 87 CYS A O 1
ATOM 684 N N . GLU A 1 88 ? 3.000 -5.343 4.801 1.00 90.12 88 GLU A N 1
ATOM 685 C CA . GLU A 1 88 ? 2.816 -6.738 4.388 1.00 90.12 88 GLU A CA 1
ATOM 686 C C . GLU A 1 88 ? 2.717 -7.686 5.596 1.00 90.12 88 GLU A C 1
ATOM 688 O O . GLU A 1 88 ? 1.890 -8.598 5.606 1.00 90.12 88 GLU A O 1
ATOM 693 N N . ASP A 1 89 ? 3.507 -7.445 6.646 1.00 88.56 89 ASP A N 1
ATOM 694 C CA . ASP A 1 89 ? 3.475 -8.257 7.863 1.00 88.56 89 ASP A CA 1
ATOM 695 C C . ASP A 1 89 ? 2.171 -8.033 8.635 1.00 88.56 89 ASP A C 1
ATOM 697 O O . ASP A 1 89 ? 1.543 -9.001 9.070 1.00 88.56 89 ASP A O 1
ATOM 701 N N . VAL A 1 90 ? 1.712 -6.778 8.736 1.00 88.75 90 VAL A N 1
ATOM 702 C CA . VAL A 1 90 ? 0.413 -6.442 9.346 1.00 88.75 90 VAL A CA 1
ATOM 703 C C . VAL A 1 90 ? -0.731 -7.146 8.611 1.00 88.75 90 VAL A C 1
ATOM 705 O O . VAL A 1 90 ? -1.585 -7.756 9.254 1.00 88.75 90 VAL A O 1
ATOM 708 N N . LEU A 1 91 ? -0.724 -7.140 7.272 1.00 88.88 91 LEU A N 1
ATOM 709 C CA . LEU A 1 91 ? -1.708 -7.873 6.467 1.00 88.88 91 LEU A CA 1
ATOM 710 C C . LEU A 1 91 ? -1.649 -9.380 6.699 1.00 88.88 91 LEU A C 1
ATOM 712 O O . LEU A 1 91 ? -2.691 -10.018 6.842 1.00 88.88 91 LEU A O 1
ATOM 716 N N . ARG A 1 92 ? -0.447 -9.961 6.734 1.00 85.31 92 ARG A N 1
ATOM 717 C CA . ARG A 1 92 ? -0.274 -11.400 6.959 1.00 85.31 92 ARG A CA 1
ATOM 718 C C . ARG A 1 92 ? -0.839 -11.810 8.314 1.00 85.31 92 ARG A C 1
ATOM 720 O O . ARG A 1 92 ? -1.523 -12.826 8.410 1.00 85.31 92 ARG A O 1
ATOM 727 N N . HIS A 1 93 ? -0.622 -10.984 9.331 1.00 82.69 93 HIS A N 1
ATOM 728 C CA . HIS A 1 93 ? -1.148 -11.229 10.663 1.00 82.69 93 HIS A CA 1
ATOM 729 C C . HIS A 1 93 ? -2.676 -11.067 10.720 1.00 82.69 93 HIS A C 1
ATOM 731 O O . HIS A 1 93 ? -3.348 -11.931 11.273 1.00 82.69 93 HIS A O 1
ATOM 737 N N . LEU A 1 94 ? -3.241 -10.041 10.070 1.00 82.19 94 LEU A N 1
ATOM 738 C CA . LEU A 1 94 ? -4.696 -9.844 9.965 1.00 82.19 94 LEU A CA 1
ATOM 739 C C . LEU A 1 94 ? -5.413 -10.978 9.218 1.00 82.19 94 LEU A C 1
ATOM 741 O O . LEU A 1 94 ? -6.495 -11.387 9.626 1.00 82.19 94 LEU A O 1
ATOM 745 N N . LEU A 1 95 ? -4.835 -11.475 8.121 1.00 80.75 95 LEU A N 1
ATOM 746 C CA . LEU A 1 95 ? -5.498 -12.444 7.240 1.00 80.75 95 LEU A CA 1
ATOM 747 C C . LEU A 1 95 ? -5.242 -13.902 7.627 1.00 80.75 95 LEU A C 1
ATOM 749 O O . LEU A 1 95 ? -6.104 -14.749 7.408 1.00 80.75 95 LEU A O 1
ATOM 753 N N . LEU A 1 96 ? -4.053 -14.212 8.147 1.00 76.06 96 LEU A N 1
ATOM 754 C CA . LEU A 1 96 ? -3.622 -15.589 8.409 1.00 76.06 96 LEU A CA 1
ATOM 755 C C . LEU A 1 96 ? -3.361 -15.864 9.892 1.00 76.06 96 LEU A C 1
ATOM 757 O O . LEU A 1 96 ? -3.150 -17.018 10.251 1.00 76.06 96 LEU A O 1
ATOM 761 N N . GLY A 1 97 ? -3.331 -14.840 10.751 1.00 65.12 97 GLY A N 1
ATOM 762 C CA . GLY A 1 97 ? -2.922 -14.989 12.151 1.00 65.12 97 GLY A CA 1
ATOM 763 C C . GLY A 1 97 ? -1.443 -15.358 12.321 1.00 65.12 97 GLY A C 1
ATOM 764 O O . GLY A 1 97 ? -1.051 -15.834 13.382 1.00 65.12 97 GLY A O 1
ATOM 765 N N . VAL A 1 98 ? -0.616 -15.180 11.282 1.00 58.38 98 VAL A N 1
ATOM 766 C CA . VAL A 1 98 ? 0.803 -15.570 11.278 1.00 58.38 98 VAL A CA 1
ATOM 767 C C . VAL A 1 98 ? 1.681 -14.326 11.141 1.00 58.38 98 VAL A C 1
ATOM 769 O O . VAL A 1 98 ? 1.589 -13.604 10.148 1.00 58.38 98 VAL A O 1
ATOM 772 N N . SER A 1 99 ? 2.556 -14.088 12.126 1.00 55.41 99 SER A N 1
ATOM 773 C CA . SER A 1 99 ? 3.688 -13.159 11.997 1.00 55.41 99 SER A CA 1
ATOM 774 C C . SER A 1 99 ? 4.906 -13.899 11.439 1.00 55.41 99 SER A C 1
ATOM 776 O O . SER A 1 99 ? 5.199 -15.009 11.875 1.00 55.41 99 SER A O 1
ATOM 778 N N . SER A 1 100 ? 5.628 -13.291 10.492 1.00 55.22 100 SER A N 1
ATOM 779 C CA . SER A 1 100 ? 6.966 -13.766 10.097 1.00 55.22 100 SER A CA 1
ATOM 780 C C . SER A 1 100 ? 8.088 -13.030 10.838 1.00 55.22 100 SER A C 1
ATOM 782 O O . SER A 1 100 ? 9.250 -13.403 10.683 1.00 55.22 100 SER A O 1
ATOM 784 N N . ASP A 1 101 ? 7.758 -11.985 11.602 1.00 55.16 101 ASP A N 1
ATOM 785 C CA . ASP A 1 101 ? 8.723 -11.100 12.246 1.00 55.16 101 ASP A CA 1
ATOM 786 C C . ASP A 1 101 ? 8.605 -11.189 13.775 1.00 55.16 101 ASP A C 1
ATOM 788 O O . ASP A 1 101 ? 7.509 -11.131 14.342 1.00 55.16 101 ASP A O 1
ATOM 792 N N . GLN A 1 102 ? 9.747 -11.300 14.454 1.00 52.44 102 GLN A N 1
ATOM 793 C CA . GLN A 1 102 ? 9.827 -11.455 15.912 1.00 52.44 102 GLN A CA 1
ATOM 794 C C . GLN A 1 102 ? 9.324 -10.200 16.648 1.00 52.44 102 GLN A C 1
ATOM 796 O O . GLN A 1 102 ? 8.908 -10.260 17.802 1.00 52.44 102 GLN A O 1
ATOM 801 N N . LYS A 1 103 ? 9.301 -9.049 15.962 1.00 55.56 103 LYS A N 1
ATOM 802 C CA . LYS A 1 103 ? 8.705 -7.801 16.469 1.00 55.56 103 LYS A CA 1
ATOM 803 C C . LYS A 1 103 ? 7.182 -7.854 16.605 1.00 55.56 103 LYS A C 1
ATOM 805 O O . LYS A 1 103 ? 6.618 -6.997 17.280 1.00 55.56 103 LYS A O 1
ATOM 810 N N . MET A 1 104 ? 6.532 -8.828 15.970 1.00 59.06 104 MET A N 1
ATOM 811 C CA . MET A 1 104 ? 5.080 -9.002 15.978 1.00 59.06 104 MET A CA 1
ATOM 812 C C . MET A 1 104 ? 4.626 -10.274 16.703 1.00 59.06 104 MET A C 1
ATOM 814 O O . MET A 1 104 ? 3.469 -10.663 16.555 1.00 59.06 104 MET A O 1
ATOM 818 N N . ASP A 1 105 ? 5.481 -10.855 17.561 1.00 59.28 105 ASP A N 1
ATOM 819 C CA . ASP A 1 105 ? 5.105 -11.818 18.623 1.00 59.28 105 ASP A CA 1
ATOM 820 C C . ASP A 1 105 ? 4.289 -11.126 19.739 1.00 59.28 105 ASP A C 1
ATOM 822 O O . ASP A 1 105 ? 4.542 -11.239 20.940 1.00 59.28 105 ASP A O 1
ATOM 826 N N . GLY A 1 106 ? 3.332 -10.313 19.308 1.00 57.00 106 GLY A N 1
ATOM 827 C CA . GLY A 1 106 ? 2.513 -9.449 20.121 1.00 57.00 106 GLY A CA 1
ATOM 828 C C . GLY A 1 106 ? 1.112 -10.016 20.345 1.00 57.00 106 GLY A C 1
ATOM 829 O O . GLY A 1 106 ? 0.749 -11.077 19.840 1.00 57.00 106 GLY A O 1
ATOM 830 N N . PRO A 1 107 ? 0.308 -9.303 21.138 1.00 54.84 107 PRO A N 1
ATOM 831 C CA . PRO A 1 107 ? -1.052 -9.699 21.471 1.00 54.84 107 PRO A CA 1
ATOM 832 C C . PRO A 1 107 ? -1.969 -9.758 20.248 1.00 54.84 107 PRO A C 1
ATOM 834 O O . PRO A 1 107 ? -1.704 -9.121 19.232 1.00 54.84 107 PRO A O 1
ATOM 837 N N . GLU A 1 108 ? -3.070 -10.495 20.419 1.00 64.62 108 GLU A N 1
ATOM 838 C CA . GLU A 1 108 ? -4.167 -10.700 19.465 1.00 64.62 108 GLU A CA 1
ATOM 839 C C . GLU A 1 108 ? -4.448 -9.482 18.569 1.00 64.62 108 GLU A C 1
ATOM 841 O O . GLU A 1 108 ? -4.594 -8.361 19.060 1.00 64.62 108 GLU A O 1
ATOM 846 N N . VAL A 1 109 ? -4.580 -9.720 17.259 1.00 64.19 109 VAL A N 1
ATOM 847 C CA . VAL A 1 109 ? -4.714 -8.685 16.212 1.00 64.19 109 VAL A CA 1
ATOM 848 C C . VAL A 1 109 ? -5.863 -7.709 16.467 1.00 64.19 109 VAL A C 1
ATOM 850 O O . VAL A 1 109 ? -5.782 -6.534 16.117 1.00 64.19 109 VAL A O 1
ATOM 853 N N . SER A 1 110 ? -6.920 -8.184 17.132 1.00 63.75 110 SER A N 1
ATOM 854 C CA . SER A 1 110 ? -8.085 -7.397 17.554 1.00 63.75 110 SER A CA 1
ATOM 855 C C . SER A 1 110 ? -7.731 -6.225 18.476 1.00 63.75 110 SER A C 1
ATOM 857 O O . SER A 1 110 ? -8.497 -5.268 18.592 1.00 63.75 110 SER A O 1
ATOM 859 N N . LYS A 1 111 ? -6.561 -6.276 19.119 1.00 71.81 111 LYS A N 1
ATOM 860 C CA . LYS A 1 111 ? -6.059 -5.230 20.007 1.00 71.81 111 LYS A CA 1
ATOM 861 C C . LYS A 1 111 ? -5.203 -4.205 19.281 1.00 71.81 111 LYS A C 1
ATOM 863 O O . LYS A 1 111 ? -4.792 -3.256 19.926 1.00 71.81 111 LYS A O 1
ATOM 868 N N . TRP A 1 112 ? -4.888 -4.344 17.997 1.00 81.94 112 TRP A N 1
ATOM 869 C CA . TRP A 1 112 ? -4.012 -3.380 17.323 1.00 81.94 112 TRP A CA 1
ATOM 870 C C . TRP A 1 112 ? -4.765 -2.133 16.871 1.00 81.94 112 TRP A C 1
ATOM 872 O O . TRP A 1 112 ? -5.863 -2.203 16.315 1.00 81.94 112 TRP A O 1
ATOM 882 N N . ASP A 1 113 ? -4.143 -0.970 17.053 1.00 84.81 113 ASP A N 1
ATOM 883 C CA . ASP A 1 113 ? -4.620 0.277 16.459 1.00 84.81 113 ASP A CA 1
ATOM 884 C C . ASP A 1 113 ? -4.119 0.412 15.013 1.00 84.81 113 ASP A C 1
ATOM 886 O O . ASP A 1 113 ? -3.203 1.177 14.690 1.00 84.81 113 ASP A O 1
ATOM 890 N N . VAL A 1 114 ? -4.731 -0.377 14.126 1.00 86.31 114 VAL A N 1
ATOM 891 C CA . VAL A 1 114 ? -4.400 -0.405 12.695 1.00 86.31 114 VAL A CA 1
ATOM 892 C C . VAL A 1 114 ? -4.666 0.955 12.034 1.00 86.31 114 VAL A C 1
ATOM 894 O O . VAL A 1 114 ? -3.913 1.369 11.156 1.00 86.31 114 VAL A O 1
ATOM 897 N N . GLN A 1 115 ? -5.677 1.705 12.481 1.00 87.50 115 GLN A N 1
ATOM 898 C CA . GLN A 1 115 ? -6.020 3.005 11.898 1.00 87.50 115 GLN A CA 1
ATOM 899 C C . GLN A 1 115 ? -4.967 4.079 12.219 1.00 87.50 115 GLN A C 1
ATOM 901 O O . GLN A 1 115 ? -4.544 4.831 11.330 1.00 87.50 115 GLN A O 1
ATOM 906 N N . SER A 1 116 ? -4.495 4.136 13.469 1.00 87.94 116 SER A N 1
ATOM 907 C CA . SER A 1 116 ? -3.385 5.014 13.867 1.00 87.94 116 SER A CA 1
ATOM 908 C C . SER A 1 116 ? -2.092 4.641 13.143 1.00 87.94 116 SER A C 1
ATOM 910 O O . SER A 1 116 ? -1.377 5.526 12.660 1.00 87.94 116 SER A O 1
ATOM 912 N N . PHE A 1 117 ? -1.825 3.341 12.979 1.00 90.69 117 PHE A N 1
ATOM 913 C CA . PHE A 1 117 ? -0.699 2.843 12.190 1.00 90.69 117 PHE A CA 1
ATOM 914 C C . PHE A 1 117 ? -0.753 3.305 10.729 1.00 90.69 117 PHE A C 1
ATOM 916 O O . PHE A 1 117 ? 0.210 3.910 10.257 1.00 90.69 117 PHE A O 1
ATOM 923 N N . ILE A 1 118 ? -1.881 3.095 10.039 1.00 91.69 118 ILE A N 1
ATOM 924 C CA . ILE A 1 118 ? -2.096 3.528 8.648 1.00 91.69 118 ILE A CA 1
ATOM 925 C C . ILE A 1 118 ? -1.844 5.033 8.516 1.00 91.69 118 ILE A C 1
ATOM 927 O O . ILE A 1 118 ? -1.067 5.465 7.663 1.00 91.69 118 ILE A O 1
ATOM 931 N N . THR A 1 119 ? -2.445 5.835 9.400 1.00 90.94 119 THR A N 1
ATOM 932 C CA . THR A 1 119 ? -2.314 7.301 9.381 1.00 90.94 119 THR A CA 1
ATOM 933 C C . THR A 1 119 ? -0.853 7.729 9.531 1.00 90.94 119 THR A C 1
ATOM 935 O O . THR A 1 119 ? -0.346 8.551 8.761 1.00 90.94 119 THR A O 1
ATOM 938 N N . LYS A 1 120 ? -0.138 7.133 10.494 1.00 90.62 120 LYS A N 1
ATOM 939 C CA . LYS A 1 120 ? 1.285 7.406 10.732 1.00 90.62 120 LYS A CA 1
ATOM 940 C C . LYS A 1 120 ? 2.141 6.989 9.541 1.00 90.62 120 LYS A C 1
ATOM 942 O O . LYS A 1 120 ? 2.943 7.799 9.078 1.00 90.62 120 LYS A O 1
ATOM 947 N N . LYS A 1 121 ? 1.947 5.777 9.010 1.00 91.25 121 LYS A N 1
ATOM 948 C CA . LYS A 1 121 ? 2.640 5.286 7.810 1.00 91.25 121 LYS A CA 1
ATOM 949 C C . LYS A 1 121 ? 2.454 6.246 6.647 1.00 91.25 121 LYS A C 1
ATOM 951 O O . LYS A 1 121 ? 3.444 6.714 6.094 1.00 91.25 121 LYS A O 1
ATOM 956 N N . ARG A 1 122 ? 1.210 6.621 6.338 1.00 90.12 122 ARG A N 1
ATOM 957 C CA . ARG A 1 122 ? 0.895 7.507 5.214 1.00 90.12 122 ARG A CA 1
ATOM 958 C C . ARG A 1 122 ? 1.576 8.870 5.323 1.00 90.12 122 ARG A C 1
ATOM 960 O O . ARG A 1 122 ? 2.063 9.376 4.319 1.00 90.12 122 ARG A O 1
ATOM 967 N N . SER A 1 123 ? 1.678 9.424 6.533 1.00 89.31 123 SER A N 1
ATOM 968 C CA . SER A 1 123 ? 2.354 10.708 6.776 1.00 89.31 123 SER A CA 1
ATOM 969 C C . SER A 1 123 ? 3.877 10.672 6.590 1.00 89.31 123 SER A C 1
ATOM 971 O O . SER A 1 123 ? 4.490 11.715 6.375 1.00 89.31 123 SER A O 1
ATOM 973 N N . CYS A 1 124 ? 4.496 9.491 6.682 1.00 86.94 124 CYS A N 1
ATOM 974 C CA . CYS A 1 124 ? 5.949 9.324 6.608 1.00 86.94 124 CYS A CA 1
ATOM 975 C C . CYS A 1 124 ? 6.437 8.768 5.264 1.00 86.94 124 CYS A C 1
ATOM 977 O O . CYS A 1 124 ? 7.648 8.659 5.067 1.00 86.94 124 CYS A O 1
ATOM 979 N N . LEU A 1 125 ? 5.535 8.384 4.358 1.00 85.56 125 LEU A N 1
ATOM 980 C CA . LEU A 1 125 ? 5.933 7.799 3.083 1.00 85.56 125 LEU A CA 1
ATOM 981 C C . LEU A 1 125 ? 6.542 8.857 2.153 1.00 85.56 125 LEU A C 1
ATOM 983 O O . LEU A 1 125 ? 5.959 9.931 1.975 1.00 85.56 125 LEU A O 1
ATOM 987 N N . PRO A 1 126 ? 7.697 8.569 1.528 1.00 86.12 126 PRO A N 1
ATOM 988 C CA . PRO A 1 126 ? 8.252 9.450 0.518 1.00 86.12 126 PRO A CA 1
ATOM 989 C C . PRO A 1 126 ? 7.368 9.467 -0.738 1.00 86.12 126 PRO A C 1
ATOM 991 O O . PRO A 1 126 ? 6.568 8.567 -0.994 1.00 86.12 126 PRO A O 1
ATOM 994 N N . LYS A 1 127 ? 7.543 10.492 -1.575 1.00 88.12 127 LYS A N 1
ATOM 995 C CA . LYS A 1 127 ? 6.943 10.508 -2.918 1.00 88.12 127 LYS A CA 1
ATOM 996 C C . LYS A 1 127 ? 7.421 9.291 -3.720 1.00 88.12 127 LYS A C 1
ATOM 998 O O . LYS A 1 127 ? 8.587 8.915 -3.592 1.00 88.12 127 LYS A O 1
ATOM 1003 N N . CYS A 1 128 ? 6.561 8.696 -4.550 1.00 89.31 128 CYS A N 1
ATOM 1004 C CA . CYS A 1 128 ? 6.990 7.615 -5.448 1.00 89.31 128 CYS A CA 1
ATOM 1005 C C . CYS A 1 128 ? 7.964 8.132 -6.516 1.00 89.31 128 CYS A C 1
ATOM 1007 O O . CYS A 1 128 ? 8.042 9.340 -6.754 1.00 89.31 128 CYS A O 1
ATOM 1009 N N . ALA A 1 129 ? 8.691 7.231 -7.179 1.00 87.75 129 ALA A N 1
ATOM 1010 C CA . ALA A 1 129 ? 9.744 7.620 -8.118 1.00 87.75 129 ALA A CA 1
ATOM 1011 C C . ALA A 1 129 ? 9.255 8.587 -9.213 1.00 87.75 129 ALA A C 1
ATOM 1013 O O . ALA A 1 129 ? 9.898 9.603 -9.466 1.00 87.75 129 ALA A O 1
ATOM 1014 N N . LEU A 1 130 ? 8.085 8.335 -9.811 1.00 88.56 130 LEU A N 1
ATOM 1015 C CA . LEU A 1 130 ? 7.550 9.209 -10.864 1.00 88.56 130 LEU A CA 1
ATOM 1016 C C . LEU A 1 130 ? 7.154 10.599 -10.347 1.00 88.56 130 LEU A C 1
ATOM 1018 O O . LEU A 1 130 ? 7.365 11.582 -11.047 1.00 88.56 130 LEU A O 1
ATOM 1022 N N . GLN A 1 131 ? 6.650 10.704 -9.115 1.00 86.50 131 GLN A N 1
ATOM 1023 C CA . GLN A 1 131 ? 6.323 11.992 -8.486 1.00 86.50 131 GLN A CA 1
ATOM 1024 C C . GLN A 1 131 ? 7.557 12.817 -8.098 1.00 86.50 131 GLN A C 1
ATOM 1026 O O . GLN A 1 131 ? 7.430 14.002 -7.796 1.00 86.50 131 GLN A O 1
ATOM 1031 N N . GLN A 1 132 ? 8.736 12.197 -8.020 1.00 85.81 132 GLN A N 1
ATOM 1032 C CA . GLN A 1 132 ? 9.991 12.909 -7.771 1.00 85.81 132 GLN A CA 1
ATOM 1033 C C . GLN A 1 132 ? 10.599 13.487 -9.056 1.00 85.81 132 GLN A C 1
ATOM 1035 O O . GLN A 1 132 ? 11.443 14.376 -8.977 1.00 85.81 132 GLN A O 1
ATOM 1040 N N . LEU A 1 133 ? 10.187 12.978 -10.223 1.00 83.06 133 LEU A N 1
ATOM 1041 C CA . LEU A 1 133 ? 10.674 13.405 -11.539 1.00 83.06 133 LEU A CA 1
ATOM 1042 C C . LEU A 1 133 ? 9.824 14.518 -12.176 1.00 83.06 133 LEU A C 1
ATOM 1044 O O . LEU A 1 133 ? 10.237 15.079 -13.191 1.00 83.06 133 LEU A O 1
ATOM 1048 N N . SER A 1 134 ? 8.649 14.804 -11.608 1.00 61.25 134 SER A N 1
ATOM 1049 C CA . SER A 1 134 ? 7.713 15.861 -12.020 1.00 61.25 134 SER A CA 1
ATOM 1050 C C . SER A 1 134 ? 7.893 17.132 -11.201 1.00 61.25 134 SER A C 1
ATOM 1052 O O . SER A 1 134 ? 7.895 18.223 -11.807 1.00 61.25 134 SER A O 1
#

Secondary structure (DSSP, 8-state):
--------SHHHHHHHHHHHH-SSS-HHHHHHHHHH-GGGGSSTTHHHHHHHHHHHHHHHHHHHHHHGGG----TT-PBPPPTTS-HHHHHHHHHHS--SSGGG--S-GGGB-HHHHHHHHHHHPPPPHHHHH-

Radius of gyration: 16.96 Å; chains: 1; bounding box: 48×32×54 Å

Organism: Solanum commersonii (NCBI:txid4109)

Foldseek 3Di:
DDPPPPPDLVVLLLVLQVLLVDPPHDLVVSVVSCVVSVVLVDPSVLLSVLSSLLSVLVVVVVVCVVVCPPPDDDPDQADEDDQVDGSVQLVCCVPPVDGPDPSPPDDDNVRHPSVVNSVVNVVPDDDGPVVVVD

Sequence (134 aa):
MDTKHSTSNLPWIWVIETLATSTEIDTSLLIDLVKRTPEISDEMGRYARELVSLRVLETLSVQEISNANNDASVPGDKIELDRSVHCEDVLRHLLLGVSSDQKMDGPEVSKWDVQSFITKKRSCLPKCALQQLS

pLDDT: mean 79.39, std 15.66, range [36.88, 95.62]